Protein AF-A0A534PTT1-F1 (afdb_monomer)

Mean predicted aligned error: 16.81 Å

Structure (mmCIF, N/CA/C/O backbone):
data_AF-A0A534PTT1-F1
#
_entry.id   AF-A0A534PTT1-F1
#
loop_
_atom_site.group_PDB
_atom_site.id
_atom_site.type_symbol
_atom_site.label_atom_id
_atom_site.label_alt_id
_atom_site.label_comp_id
_atom_site.label_asym_id
_atom_site.label_entity_id
_atom_site.label_seq_id
_atom_site.pdbx_PDB_ins_code
_atom_site.Cartn_x
_atom_site.Cartn_y
_atom_site.Cartn_z
_atom_site.occupancy
_atom_site.B_iso_or_equiv
_atom_site.auth_seq_id
_atom_site.auth_comp_id
_atom_site.auth_asym_id
_atom_site.auth_atom_id
_atom_site.pdbx_PDB_model_num
ATOM 1 N N . MET A 1 1 ? -49.156 15.715 60.740 1.00 44.50 1 MET A N 1
ATOM 2 C CA . MET A 1 1 ? -47.950 14.890 60.506 1.00 44.50 1 MET A CA 1
ATOM 3 C C . MET A 1 1 ? -47.964 14.464 59.048 1.00 44.50 1 MET A C 1
ATOM 5 O O . MET A 1 1 ? -48.715 13.565 58.706 1.00 44.50 1 MET A O 1
ATOM 9 N N . GLY A 1 2 ? -47.262 15.195 58.179 1.0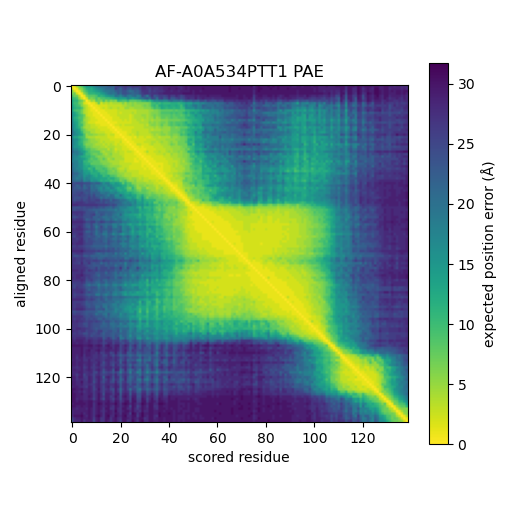0 50.00 2 GLY A N 1
ATOM 10 C CA . GLY A 1 2 ? -47.175 14.871 56.752 1.00 50.00 2 GLY A CA 1
ATOM 11 C C . GLY A 1 2 ? -46.019 13.906 56.520 1.00 50.00 2 GLY A C 1
ATOM 12 O O . GLY A 1 2 ? -44.884 14.229 56.857 1.00 50.00 2 GLY A O 1
ATOM 13 N N . THR A 1 3 ? -46.307 12.715 56.014 1.00 61.84 3 THR A N 1
ATOM 14 C CA . THR A 1 3 ? -45.302 11.731 55.605 1.00 61.84 3 THR A CA 1
ATOM 15 C C . THR A 1 3 ? -44.566 12.239 54.354 1.00 61.84 3 THR A C 1
ATOM 17 O O . THR A 1 3 ? -45.221 12.528 53.352 1.00 61.84 3 THR A O 1
ATOM 20 N N . PRO A 1 4 ? -43.229 12.395 54.377 1.00 58.19 4 PRO A N 1
ATOM 21 C CA . PRO A 1 4 ? -42.469 12.814 53.199 1.00 58.19 4 PRO A CA 1
ATOM 22 C C . PRO A 1 4 ? -42.423 11.685 52.158 1.00 58.19 4 PRO A C 1
ATOM 24 O O . PRO A 1 4 ? -42.335 10.515 52.519 1.00 58.19 4 PRO A O 1
ATOM 27 N N . ALA A 1 5 ? -42.524 12.043 50.875 1.00 64.25 5 ALA A N 1
ATOM 28 C CA . ALA A 1 5 ? -42.702 11.143 49.734 1.00 64.25 5 ALA A CA 1
ATOM 29 C C . ALA A 1 5 ? -41.474 10.230 49.475 1.00 64.25 5 ALA A C 1
ATOM 31 O O . ALA A 1 5 ? -40.475 10.703 48.938 1.00 64.25 5 ALA A O 1
ATOM 32 N N . PRO A 1 6 ? -41.552 8.915 49.759 1.00 68.12 6 PRO A N 1
ATOM 33 C CA . PRO A 1 6 ? -40.420 7.985 49.645 1.00 68.12 6 PRO A CA 1
ATOM 34 C C . PRO A 1 6 ? -40.126 7.509 48.206 1.00 68.12 6 PRO A C 1
ATOM 36 O O . PRO A 1 6 ? -39.118 6.853 47.956 1.00 68.12 6 PRO A O 1
ATOM 39 N N . SER A 1 7 ? -40.988 7.822 47.237 1.00 77.75 7 SER A N 1
ATOM 40 C CA . SER A 1 7 ? -40.829 7.419 45.832 1.00 77.75 7 SER A CA 1
ATOM 41 C C . SER A 1 7 ? -39.870 8.312 45.039 1.00 77.75 7 SER A C 1
ATOM 43 O O . SER A 1 7 ? -39.250 7.842 44.085 1.00 77.75 7 SER A O 1
ATOM 45 N N . LEU A 1 8 ? -39.722 9.581 45.433 1.00 83.94 8 LEU A N 1
ATOM 46 C CA . LEU A 1 8 ? -38.853 10.543 44.753 1.00 83.94 8 LEU A CA 1
ATOM 47 C C . LEU A 1 8 ? -37.370 10.214 44.982 1.00 83.94 8 LEU A C 1
ATOM 49 O O . LEU A 1 8 ? -36.592 10.188 44.030 1.00 83.94 8 LEU A O 1
ATOM 53 N N . ASP A 1 9 ? -37.011 9.864 46.217 1.00 86.62 9 ASP A N 1
ATOM 54 C CA . ASP A 1 9 ? -35.641 9.502 46.600 1.00 86.62 9 ASP A CA 1
ATOM 55 C C . ASP A 1 9 ? -35.175 8.203 45.919 1.00 86.62 9 ASP A C 1
ATOM 57 O O . ASP A 1 9 ? -34.018 8.073 45.515 1.00 86.62 9 ASP A O 1
ATOM 61 N N . ALA A 1 10 ? -36.081 7.235 45.739 1.00 86.62 10 ALA A N 1
ATOM 62 C CA . ALA A 1 10 ? -35.786 5.985 45.036 1.00 86.62 10 ALA A CA 1
ATOM 63 C C . ALA A 1 10 ? -35.522 6.212 43.537 1.00 86.62 10 ALA A C 1
ATOM 65 O O . ALA A 1 10 ? -34.604 5.617 42.969 1.00 86.62 10 ALA A O 1
ATOM 66 N N . LEU A 1 11 ? -36.293 7.101 42.905 1.00 87.94 11 LEU A N 1
ATOM 67 C CA . LEU A 1 11 ? -36.112 7.487 41.505 1.00 87.94 11 LEU A CA 1
ATOM 68 C C . LEU A 1 11 ? -34.785 8.219 41.288 1.00 87.94 11 LEU A C 1
ATOM 70 O O . LEU A 1 11 ? -34.061 7.902 40.345 1.00 87.94 11 LEU A O 1
ATOM 74 N N . GLN A 1 12 ? -34.442 9.146 42.185 1.00 90.50 12 GLN A N 1
ATOM 75 C CA . GLN A 1 12 ? -33.162 9.858 42.149 1.00 90.50 12 GLN A CA 1
ATOM 76 C C . GLN A 1 12 ? -31.985 8.883 42.246 1.00 90.50 12 GLN A C 1
ATOM 78 O O . GLN A 1 12 ? -31.099 8.901 41.397 1.00 90.50 12 GLN A O 1
ATOM 83 N N . ARG A 1 13 ? -32.040 7.930 43.183 1.00 87.81 13 ARG A N 1
ATOM 84 C CA . ARG A 1 13 ? -31.006 6.893 43.339 1.00 87.81 13 ARG A CA 1
ATOM 85 C C . ARG A 1 13 ? -30.839 5.9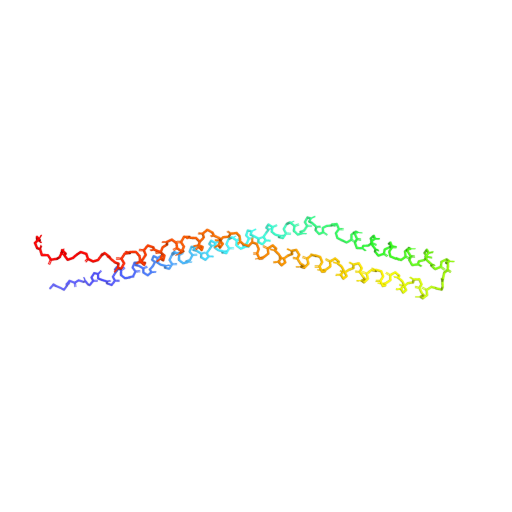96 42.109 1.00 87.81 13 ARG A C 1
ATOM 87 O O . ARG A 1 13 ? -29.717 5.612 41.786 1.00 87.81 13 ARG A O 1
ATOM 94 N N . LEU A 1 14 ? -31.930 5.651 41.422 1.00 90.12 14 LEU A N 1
ATOM 95 C CA . LEU A 1 14 ? -31.876 4.867 40.181 1.00 90.12 14 LEU A CA 1
ATOM 96 C C . LEU A 1 14 ? -31.260 5.666 39.029 1.00 90.12 14 LEU A C 1
ATOM 98 O O . LEU A 1 14 ? -30.431 5.131 38.293 1.00 90.12 14 LEU A O 1
ATOM 102 N N . ILE A 1 15 ? -31.634 6.940 38.888 1.00 90.88 15 ILE A N 1
ATOM 103 C CA . ILE A 1 15 ? -31.073 7.843 37.876 1.00 90.88 15 ILE A CA 1
ATOM 104 C C . ILE A 1 15 ? -29.568 8.032 38.108 1.00 90.88 15 ILE A C 1
ATOM 106 O O . ILE A 1 15 ? -28.789 7.901 37.161 1.00 90.88 15 ILE A O 1
ATOM 110 N N . ASP A 1 16 ? -29.151 8.240 39.356 1.00 90.62 16 ASP A N 1
ATOM 111 C CA . ASP A 1 16 ? -27.740 8.376 39.732 1.00 90.62 16 ASP A CA 1
ATOM 112 C C . ASP A 1 16 ? -26.948 7.083 39.466 1.00 90.62 16 ASP A C 1
ATOM 114 O O . ASP A 1 16 ? -25.826 7.118 38.947 1.00 90.62 16 ASP A O 1
ATOM 118 N N . GLY A 1 17 ? -27.547 5.921 39.750 1.00 88.88 17 GLY A N 1
ATOM 119 C CA . GLY A 1 17 ? -26.960 4.612 39.454 1.00 88.88 17 GLY A CA 1
ATOM 120 C C . GLY A 1 17 ? -26.772 4.371 37.953 1.00 88.88 17 GLY A C 1
ATOM 121 O O . GLY A 1 17 ? -25.690 3.977 37.518 1.00 88.88 17 GLY A O 1
ATOM 122 N N . LEU A 1 18 ? -27.786 4.677 37.138 1.00 87.19 18 LEU A N 1
ATOM 123 C CA . LEU A 1 18 ? -27.704 4.573 35.676 1.00 87.19 18 LEU A CA 1
ATOM 124 C C . LEU A 1 18 ? -26.678 5.548 35.091 1.00 87.19 18 LEU A C 1
ATOM 126 O O . LEU A 1 18 ? -25.916 5.179 34.197 1.00 87.19 18 LEU A O 1
ATOM 130 N N . GLN A 1 19 ? -26.614 6.777 35.610 1.00 91.56 19 GLN A N 1
ATOM 131 C CA . GLN A 1 19 ? -25.621 7.759 35.181 1.00 91.56 19 GLN A CA 1
ATOM 132 C C . GLN A 1 19 ? -24.196 7.289 35.502 1.00 91.56 19 GLN A C 1
ATOM 134 O O . GLN A 1 19 ? -23.286 7.489 34.693 1.00 91.56 19 GLN A O 1
ATOM 139 N N . THR A 1 20 ? -24.006 6.640 36.652 1.00 88.81 20 THR A N 1
ATOM 140 C CA . THR A 1 20 ? -22.721 6.059 37.059 1.00 88.81 20 THR A CA 1
ATOM 141 C C . THR A 1 20 ? -22.314 4.918 36.126 1.00 88.81 20 THR A C 1
ATOM 143 O O . THR A 1 20 ? -21.224 4.964 35.557 1.00 88.81 20 THR A O 1
ATOM 146 N N . LEU A 1 21 ? -23.217 3.970 35.857 1.00 90.19 21 LEU A N 1
ATOM 147 C CA . LEU A 1 21 ? -22.961 2.842 34.950 1.00 90.19 21 LEU A CA 1
ATOM 148 C C . LEU A 1 21 ? -22.660 3.288 33.512 1.00 90.19 21 LEU A C 1
ATOM 150 O O . LEU A 1 21 ? -21.762 2.741 32.868 1.00 90.19 21 LEU A O 1
ATOM 154 N N . LEU A 1 22 ? -23.384 4.290 33.003 1.00 90.69 22 LEU A N 1
ATOM 155 C CA . LEU A 1 22 ? -23.144 4.847 31.668 1.00 90.69 22 LEU A CA 1
ATOM 156 C C . LEU A 1 22 ? -21.783 5.537 31.581 1.00 90.69 22 LEU A C 1
ATOM 158 O O . LEU A 1 22 ? -21.055 5.342 30.606 1.00 90.69 22 LEU A O 1
ATOM 162 N N . ARG A 1 23 ? -21.411 6.326 32.597 1.00 92.56 23 ARG A N 1
ATOM 163 C CA . ARG A 1 23 ? -20.078 6.945 32.666 1.00 92.56 23 ARG A CA 1
ATOM 164 C C . ARG A 1 23 ? -18.982 5.887 32.688 1.00 92.56 23 ARG A C 1
ATOM 166 O O . ARG A 1 23 ? -17.968 6.072 32.022 1.00 92.56 23 ARG A O 1
ATOM 173 N N . GLU A 1 24 ? -19.204 4.788 33.397 1.00 88.62 24 GLU A N 1
ATOM 174 C CA . GLU A 1 24 ? -18.258 3.681 33.504 1.00 88.62 24 GLU A CA 1
ATOM 175 C C . GLU A 1 24 ? -18.096 2.929 32.175 1.00 88.62 24 GLU A C 1
ATOM 177 O O . GLU A 1 24 ? -16.971 2.746 31.722 1.00 88.62 24 GLU A O 1
ATOM 182 N N . HIS A 1 25 ? -19.187 2.615 31.466 1.00 86.25 25 HIS A N 1
ATOM 183 C CA . HIS A 1 25 ? -19.120 1.996 30.133 1.00 86.25 25 HIS A CA 1
ATOM 184 C C . HIS A 1 25 ? -18.477 2.915 29.092 1.00 86.25 25 HIS A C 1
ATOM 186 O O . HIS A 1 25 ? -17.719 2.449 28.246 1.00 86.25 25 HIS A O 1
ATOM 192 N N . ILE A 1 26 ? -18.734 4.227 29.153 1.00 91.62 26 ILE A N 1
ATOM 193 C CA . ILE A 1 26 ? -18.075 5.199 28.268 1.00 91.62 26 ILE A CA 1
ATOM 194 C C . ILE A 1 26 ? -16.584 5.301 28.600 1.00 91.62 26 ILE A C 1
ATOM 196 O O . ILE A 1 26 ? -15.761 5.383 27.688 1.00 91.62 26 ILE A O 1
ATOM 200 N N . ALA A 1 27 ? -16.221 5.309 29.884 1.00 91.81 27 ALA A N 1
ATOM 201 C CA . ALA A 1 27 ? -14.826 5.326 30.312 1.00 91.81 27 ALA A CA 1
ATOM 202 C C . ALA A 1 27 ? -14.096 4.050 29.870 1.00 91.81 27 ALA A C 1
ATOM 204 O O . ALA A 1 27 ? -12.992 4.146 29.333 1.00 91.81 27 ALA A O 1
ATOM 205 N N . LEU A 1 28 ? -14.739 2.889 30.014 1.00 91.56 28 LEU A N 1
ATOM 206 C CA . LEU A 1 28 ? -14.225 1.595 29.578 1.00 91.56 28 LEU A CA 1
ATOM 207 C C . LEU A 1 28 ? -14.075 1.536 28.052 1.00 91.56 28 LEU A C 1
ATOM 209 O O . LEU A 1 28 ? -12.989 1.251 27.565 1.00 91.56 28 LEU A O 1
ATOM 213 N N . ALA A 1 29 ? -15.110 1.905 27.292 1.00 89.81 29 ALA A N 1
ATOM 214 C CA . ALA A 1 29 ? -15.062 1.930 25.830 1.00 89.81 29 ALA A CA 1
ATOM 215 C C . ALA A 1 29 ? -13.987 2.896 25.311 1.00 89.81 29 ALA A C 1
ATOM 217 O O . ALA A 1 29 ? -13.263 2.585 24.369 1.00 89.81 29 ALA A O 1
ATOM 218 N N . ARG A 1 30 ? -13.826 4.066 25.946 1.00 90.69 30 ARG A N 1
ATOM 219 C CA . ARG A 1 30 ? -12.725 4.988 25.623 1.00 90.69 30 ARG A CA 1
ATOM 220 C C . ARG A 1 30 ? -11.360 4.384 25.940 1.00 90.69 30 ARG A C 1
ATOM 222 O O . ARG A 1 30 ? -10.420 4.625 25.184 1.00 90.69 30 ARG A O 1
ATOM 229 N N . ALA A 1 31 ? -11.234 3.649 27.043 1.00 91.69 31 ALA A N 1
ATOM 230 C CA . ALA A 1 31 ? -9.996 2.970 27.402 1.00 91.69 31 ALA A CA 1
ATOM 231 C C . ALA A 1 31 ? -9.659 1.864 26.393 1.00 91.69 31 ALA A C 1
ATOM 233 O O . ALA A 1 31 ? -8.531 1.829 25.913 1.00 91.69 31 ALA A O 1
ATOM 234 N N . GLU A 1 32 ? -10.635 1.047 26.002 1.00 88.06 32 GLU A N 1
ATOM 235 C CA . GLU A 1 32 ? -10.471 -0.036 25.029 1.00 88.06 32 GLU A CA 1
ATOM 236 C C . GLU A 1 32 ? -10.129 0.496 23.634 1.00 88.06 32 GLU A C 1
ATOM 238 O O . GLU A 1 32 ? -9.143 0.067 23.043 1.00 88.06 32 GLU A O 1
ATOM 243 N N . VAL A 1 33 ? -10.828 1.531 23.156 1.00 88.81 33 VAL A N 1
ATOM 244 C CA . VAL A 1 33 ? -10.484 2.209 21.894 1.00 88.81 33 VAL A CA 1
ATOM 245 C C . VAL A 1 33 ? -9.061 2.772 21.941 1.00 88.81 33 VAL A C 1
ATOM 247 O O . VAL A 1 33 ? -8.316 2.662 20.969 1.00 88.81 33 VAL A O 1
ATOM 250 N N . LYS A 1 34 ? -8.644 3.365 23.068 1.00 88.38 34 LYS A N 1
ATOM 251 C CA . LYS A 1 34 ? -7.279 3.888 23.239 1.00 88.38 34 LYS A CA 1
ATOM 252 C C . LYS A 1 34 ? -6.231 2.770 23.265 1.00 88.38 34 LYS A C 1
ATOM 254 O O . LYS A 1 34 ? -5.150 2.951 22.705 1.00 88.38 34 LYS A O 1
ATOM 259 N N . GLU A 1 35 ? -6.531 1.652 23.916 1.00 84.81 35 GLU A N 1
ATOM 260 C CA . GLU A 1 35 ? -5.699 0.445 23.961 1.00 84.81 35 GLU A CA 1
ATOM 261 C C . GLU A 1 35 ? -5.531 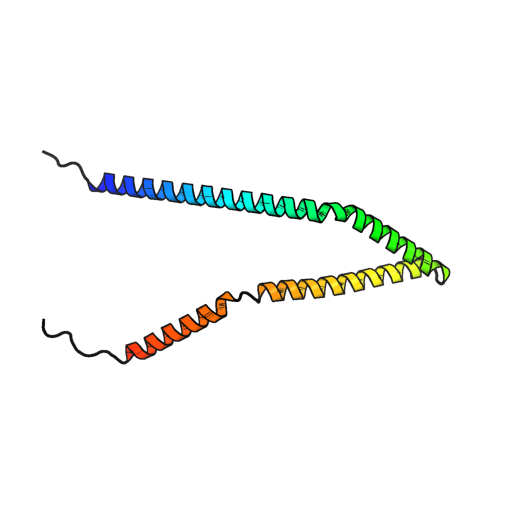-0.140 22.548 1.00 84.81 35 GLU A C 1
ATOM 263 O O . GLU A 1 35 ? -4.405 -0.369 22.105 1.00 84.81 35 GLU A O 1
ATOM 268 N N . GLU A 1 36 ? -6.632 -0.274 21.804 1.00 83.25 36 GLU A N 1
ATOM 269 C CA . GLU A 1 36 ? -6.665 -0.776 20.429 1.00 83.25 36 GLU A CA 1
ATOM 270 C C . GLU A 1 36 ? -5.919 0.158 19.467 1.00 83.25 36 GLU A C 1
ATOM 272 O O . GLU A 1 36 ? -5.092 -0.304 18.680 1.00 83.25 36 GLU A O 1
ATOM 277 N N . LEU A 1 37 ? -6.111 1.477 19.578 1.00 84.50 37 LEU A N 1
ATOM 278 C CA . LEU A 1 37 ? -5.347 2.486 18.831 1.00 84.50 37 LEU A CA 1
ATOM 279 C C . LEU A 1 37 ? -3.846 2.395 19.120 1.00 84.50 37 LEU A C 1
ATOM 281 O O . LEU A 1 37 ? -3.032 2.496 18.202 1.00 84.50 37 LEU A O 1
ATOM 285 N N . ARG A 1 38 ? -3.462 2.212 20.387 1.00 82.00 38 ARG A N 1
ATOM 286 C CA . ARG A 1 38 ? -2.056 2.110 20.795 1.00 82.00 38 ARG A CA 1
ATOM 287 C C . ARG A 1 38 ? -1.414 0.824 20.282 1.00 82.00 38 ARG A C 1
ATOM 289 O O . ARG A 1 38 ? -0.292 0.879 19.779 1.00 82.00 38 ARG A O 1
ATOM 296 N N . ASN A 1 39 ? -2.110 -0.306 20.387 1.00 77.62 39 ASN A N 1
ATOM 297 C CA . ASN A 1 39 ? -1.615 -1.593 19.902 1.00 77.62 39 ASN A CA 1
ATOM 298 C C . ASN A 1 39 ? -1.533 -1.605 18.374 1.00 77.62 39 ASN A C 1
ATOM 300 O O . ASN A 1 39 ? -0.457 -1.856 17.836 1.00 77.62 39 ASN A O 1
ATOM 304 N N . THR A 1 40 ? -2.601 -1.195 17.685 1.00 72.25 40 THR A N 1
ATOM 305 C CA . THR A 1 40 ? -2.623 -1.075 16.219 1.00 72.25 40 THR A CA 1
ATOM 306 C C . THR A 1 40 ? -1.555 -0.100 15.732 1.00 72.25 40 THR A C 1
ATOM 308 O O . THR A 1 40 ? -0.815 -0.402 14.802 1.00 72.25 40 THR A O 1
ATOM 311 N N . GLY A 1 41 ? -1.408 1.060 16.379 1.00 71.69 41 GLY A N 1
ATOM 312 C CA . GLY A 1 41 ? -0.383 2.043 16.030 1.00 71.69 41 GLY A CA 1
ATOM 313 C C . GLY A 1 41 ? 1.036 1.499 16.197 1.00 71.69 41 GLY A C 1
ATOM 314 O O . GLY A 1 41 ? 1.882 1.709 15.332 1.00 71.69 41 GLY A O 1
ATOM 315 N N . ARG A 1 42 ? 1.306 0.750 17.271 1.00 70.50 42 ARG A N 1
ATOM 316 C CA . ARG A 1 42 ? 2.617 0.134 17.512 1.00 70.50 42 ARG A CA 1
ATOM 317 C C . ARG A 1 42 ? 2.916 -0.986 16.514 1.00 70.50 42 ARG A C 1
ATOM 319 O O . ARG A 1 42 ? 4.031 -1.048 16.003 1.00 70.50 42 ARG A O 1
ATOM 326 N N . GLU A 1 43 ? 1.937 -1.829 16.205 1.00 67.19 43 GLU A N 1
ATOM 327 C CA . GLU A 1 43 ? 2.056 -2.879 15.186 1.00 67.19 43 GLU A CA 1
ATOM 328 C C . GLU A 1 43 ? 2.265 -2.291 13.784 1.00 67.19 43 GLU A C 1
ATOM 330 O O . GLU A 1 43 ? 3.129 -2.755 13.035 1.00 67.19 43 GLU A O 1
ATOM 335 N N . LEU A 1 44 ? 1.552 -1.213 13.445 1.00 66.44 44 LEU A N 1
ATOM 336 C CA . LEU A 1 44 ? 1.748 -0.475 12.198 1.00 66.44 44 LEU A CA 1
ATOM 337 C C . LEU A 1 44 ? 3.133 0.168 12.132 1.00 66.44 44 LEU A C 1
ATOM 339 O O . LEU A 1 44 ? 3.781 0.081 11.101 1.00 66.44 44 LEU A O 1
ATOM 343 N N . LEU A 1 45 ? 3.632 0.768 13.213 1.00 66.38 45 LEU A N 1
ATOM 344 C CA . LEU A 1 45 ? 4.961 1.392 13.221 1.00 66.38 45 LEU A CA 1
ATOM 345 C C . LEU A 1 45 ? 6.091 0.362 13.075 1.00 66.38 45 LEU A C 1
ATOM 347 O O . LEU A 1 45 ? 7.039 0.595 12.325 1.00 66.38 45 LEU A O 1
ATOM 351 N N . VAL A 1 46 ? 5.982 -0.786 13.750 1.00 65.31 46 VAL A N 1
ATOM 352 C CA . VAL A 1 46 ? 6.975 -1.871 13.654 1.00 65.31 46 VAL A CA 1
ATOM 353 C C . VAL A 1 46 ? 6.927 -2.539 12.276 1.00 65.31 46 VAL A C 1
ATOM 355 O O . VAL A 1 46 ? 7.976 -2.847 11.716 1.00 65.31 46 VAL A O 1
ATOM 358 N N . SER A 1 47 ? 5.738 -2.715 11.691 1.00 63.22 47 SER A N 1
ATOM 359 C CA . SER A 1 47 ? 5.596 -3.274 10.338 1.00 63.22 47 SER A CA 1
ATOM 360 C C . SER A 1 47 ? 5.947 -2.272 9.226 1.00 63.22 47 SER A C 1
ATOM 362 O O . SER A 1 47 ? 6.466 -2.672 8.183 1.00 63.22 47 SER A O 1
ATOM 364 N N . ALA A 1 48 ? 5.742 -0.970 9.445 1.00 68.81 48 ALA A N 1
ATOM 365 C CA . ALA A 1 48 ? 5.994 0.075 8.454 1.00 68.81 48 ALA A CA 1
ATOM 366 C C . ALA A 1 48 ? 7.455 0.543 8.387 1.00 68.81 48 ALA A C 1
ATOM 368 O O . ALA A 1 48 ? 7.841 1.140 7.384 1.00 68.81 48 ALA A O 1
ATOM 369 N N . ALA A 1 49 ? 8.291 0.258 9.394 1.00 74.12 49 ALA A N 1
ATOM 370 C CA . ALA A 1 49 ? 9.697 0.683 9.407 1.00 74.12 49 ALA A CA 1
ATOM 371 C C . ALA A 1 49 ? 10.495 0.204 8.172 1.00 74.12 49 ALA A C 1
ATOM 373 O O . ALA A 1 49 ? 11.400 0.895 7.711 1.00 74.12 49 ALA A O 1
ATOM 374 N N . GLY A 1 50 ? 10.136 -0.950 7.597 1.00 77.81 50 GLY A N 1
ATOM 375 C CA . GLY A 1 50 ? 10.757 -1.482 6.377 1.00 77.81 50 GLY A CA 1
ATOM 376 C C . GLY A 1 50 ? 10.179 -0.936 5.067 1.00 77.81 50 GLY A C 1
ATOM 377 O O . GLY A 1 50 ? 10.790 -1.107 4.012 1.00 77.81 50 GLY A O 1
ATOM 378 N N . VAL A 1 51 ? 9.024 -0.267 5.103 1.00 85.94 51 VAL A N 1
ATOM 379 C CA . VAL A 1 51 ? 8.296 0.167 3.898 1.00 85.94 51 VAL A CA 1
ATOM 380 C C . VAL A 1 51 ? 9.092 1.175 3.061 1.00 85.94 51 VAL A C 1
ATOM 382 O O . VAL A 1 51 ? 9.160 0.972 1.849 1.00 85.94 51 VAL A O 1
ATOM 385 N N . PRO A 1 52 ? 9.758 2.201 3.634 1.00 87.44 52 PRO A N 1
ATOM 386 C CA . PRO A 1 52 ? 10.556 3.132 2.836 1.00 87.44 52 PRO A CA 1
ATOM 387 C C . PRO A 1 52 ? 11.719 2.449 2.106 1.00 87.44 52 PRO A C 1
ATOM 389 O O . PRO A 1 52 ? 11.946 2.713 0.928 1.00 87.44 52 PRO A O 1
ATOM 392 N N . ALA A 1 53 ? 12.425 1.532 2.777 1.00 87.38 53 ALA A N 1
ATOM 393 C CA . ALA A 1 53 ? 13.545 0.802 2.185 1.00 87.38 53 ALA A CA 1
ATOM 394 C C . ALA A 1 53 ? 13.079 -0.156 1.077 1.00 87.38 53 ALA A C 1
ATOM 396 O O . ALA A 1 53 ? 13.697 -0.217 0.014 1.00 87.38 53 ALA A O 1
ATOM 397 N N . LEU A 1 54 ? 11.958 -0.854 1.287 1.00 86.75 54 LEU A N 1
ATOM 398 C CA . LEU A 1 54 ? 11.346 -1.709 0.269 1.00 86.75 54 LEU A CA 1
ATOM 399 C C . LEU A 1 54 ? 10.863 -0.901 -0.940 1.00 86.75 54 LEU A C 1
ATOM 401 O O . LEU A 1 54 ? 11.108 -1.307 -2.074 1.00 86.75 54 LEU A O 1
ATOM 405 N N . ALA A 1 55 ? 10.230 0.253 -0.716 1.00 88.38 55 ALA A N 1
ATOM 406 C CA . ALA A 1 55 ? 9.783 1.137 -1.790 1.00 88.38 55 ALA A CA 1
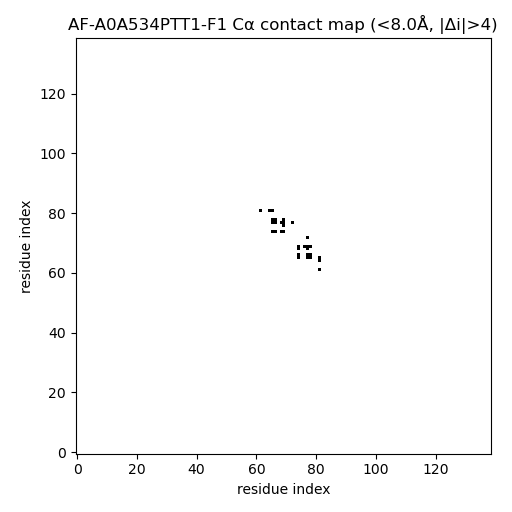ATOM 407 C C . ALA A 1 55 ? 10.967 1.663 -2.616 1.00 88.38 55 ALA A C 1
ATOM 409 O O . ALA A 1 55 ? 10.933 1.611 -3.846 1.00 88.38 55 ALA A O 1
ATOM 410 N N . ALA A 1 56 ? 12.038 2.105 -1.949 1.00 91.50 56 ALA A N 1
ATOM 411 C CA . ALA A 1 56 ? 13.261 2.548 -2.611 1.00 91.50 56 ALA A CA 1
ATOM 412 C C . ALA A 1 56 ? 13.920 1.412 -3.4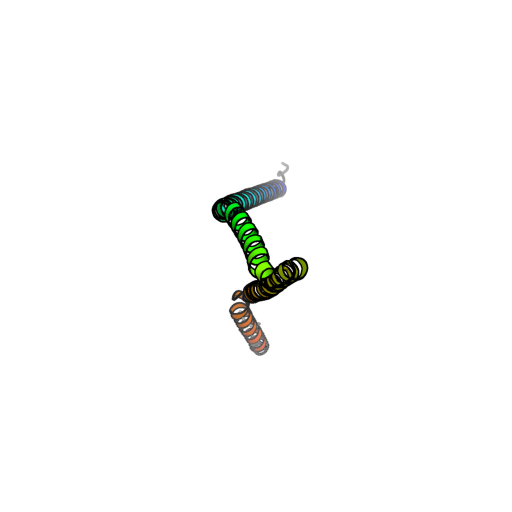12 1.00 91.50 56 ALA A C 1
ATOM 414 O O . ALA A 1 56 ? 14.250 1.595 -4.584 1.00 91.50 56 ALA A O 1
ATOM 415 N N . GLY A 1 57 ? 14.056 0.222 -2.818 1.00 93.50 57 GLY A N 1
ATOM 416 C CA . GLY A 1 57 ? 14.611 -0.952 -3.493 1.00 93.50 57 GLY A CA 1
ATOM 417 C C . GLY A 1 57 ? 13.792 -1.376 -4.715 1.00 93.50 57 GLY A C 1
ATOM 418 O O . GLY A 1 57 ? 14.355 -1.634 -5.776 1.00 93.50 57 GLY A O 1
ATOM 419 N N . TYR A 1 58 ? 12.463 -1.381 -4.604 1.00 93.88 58 TYR A N 1
ATOM 420 C CA . TYR A 1 58 ? 11.563 -1.694 -5.714 1.00 93.88 58 TYR A CA 1
ATOM 421 C C . TYR A 1 58 ? 11.650 -0.670 -6.858 1.00 93.88 58 TYR A C 1
ATOM 423 O O . TYR A 1 58 ? 11.654 -1.052 -8.033 1.00 93.88 58 TYR A O 1
ATOM 431 N N . LEU A 1 59 ? 11.766 0.624 -6.537 1.00 94.75 59 LEU A N 1
ATOM 432 C CA . LEU A 1 59 ? 11.954 1.670 -7.542 1.00 94.75 59 LEU A CA 1
ATOM 433 C C . LEU A 1 59 ? 13.278 1.482 -8.295 1.00 94.75 59 LEU A C 1
ATOM 435 O O . LEU A 1 59 ? 13.289 1.484 -9.526 1.00 94.75 59 LEU A O 1
ATOM 439 N N . LEU A 1 60 ? 14.375 1.258 -7.564 1.00 96.56 60 LEU A N 1
ATOM 440 C CA . LEU A 1 60 ? 15.686 0.982 -8.157 1.00 96.56 60 LEU A CA 1
ATOM 441 C C . LEU A 1 60 ? 15.652 -0.269 -9.042 1.00 96.56 60 LEU A C 1
ATOM 443 O O . LEU A 1 60 ? 16.189 -0.246 -10.147 1.00 96.56 60 LEU A O 1
ATOM 447 N N . LEU A 1 61 ? 14.970 -1.329 -8.600 1.00 96.06 61 LEU A N 1
ATOM 448 C CA . LEU A 1 61 ? 14.799 -2.556 -9.375 1.00 96.06 61 LEU A CA 1
ATOM 449 C C . LEU A 1 61 ? 14.032 -2.311 -10.680 1.00 96.06 61 LEU A C 1
ATOM 451 O O . LEU A 1 61 ? 14.452 -2.782 -11.732 1.00 96.06 61 LEU A O 1
ATOM 455 N N . THR A 1 62 ? 12.938 -1.549 -10.627 1.00 95.75 62 THR A N 1
ATOM 456 C CA . THR A 1 62 ? 12.129 -1.191 -11.805 1.00 95.75 62 THR A CA 1
ATOM 457 C C . THR A 1 62 ? 12.950 -0.404 -12.826 1.00 95.75 62 THR A C 1
ATOM 459 O O . THR A 1 62 ? 12.903 -0.697 -14.022 1.00 95.75 62 THR A O 1
ATOM 462 N N . ILE A 1 63 ? 13.742 0.562 -12.356 1.00 94.94 63 ILE A N 1
ATOM 463 C CA . ILE A 1 63 ? 14.641 1.352 -13.206 1.00 94.94 63 ILE A CA 1
ATOM 464 C C . ILE A 1 63 ? 15.720 0.455 -13.825 1.00 94.94 63 ILE A C 1
ATOM 466 O O . ILE A 1 63 ? 15.944 0.514 -15.035 1.00 94.94 63 ILE A O 1
ATOM 470 N N . ALA A 1 64 ? 16.349 -0.410 -13.025 1.00 96.31 64 ALA A N 1
ATOM 471 C CA . ALA A 1 64 ? 17.362 -1.350 -13.499 1.00 96.31 64 ALA A CA 1
ATOM 472 C C . ALA A 1 64 ? 16.806 -2.303 -14.569 1.00 96.31 64 ALA A C 1
ATOM 474 O O . ALA A 1 64 ? 17.458 -2.528 -15.587 1.00 96.31 64 ALA A O 1
ATOM 475 N N . LEU A 1 65 ? 15.581 -2.807 -14.385 1.00 95.81 65 LEU A N 1
ATOM 476 C CA . LEU A 1 65 ? 14.899 -3.640 -15.376 1.00 95.81 65 LEU A CA 1
ATOM 477 C C . LEU A 1 65 ? 14.642 -2.874 -16.679 1.00 95.81 65 LEU A C 1
ATOM 479 O O . LEU A 1 65 ? 14.889 -3.407 -17.758 1.00 95.81 65 LEU A O 1
ATOM 483 N N . GLY A 1 66 ? 14.192 -1.620 -16.584 1.00 95.50 66 GLY A N 1
ATOM 484 C CA . GLY A 1 66 ? 13.988 -0.755 -17.747 1.00 95.50 66 GLY A CA 1
ATOM 485 C C . GLY A 1 66 ? 15.269 -0.577 -18.563 1.00 95.50 66 GLY A C 1
ATOM 486 O O . GLY A 1 66 ? 15.258 -0.783 -19.776 1.00 95.50 66 GLY A O 1
ATOM 487 N N . PHE A 1 67 ? 16.391 -0.288 -17.899 1.00 95.94 67 PHE A N 1
ATOM 488 C CA . PHE A 1 67 ? 17.691 -0.184 -18.568 1.00 95.94 67 PHE A CA 1
ATOM 489 C C . PHE A 1 67 ? 18.187 -1.517 -19.134 1.00 95.94 67 PHE A C 1
ATOM 491 O O . PHE A 1 67 ? 18.728 -1.537 -20.237 1.00 95.94 67 PHE A O 1
ATOM 498 N N . LEU A 1 68 ? 17.977 -2.629 -18.426 1.00 95.88 68 LEU A N 1
ATOM 499 C CA . LEU A 1 68 ? 18.365 -3.957 -18.901 1.00 95.88 68 LEU A CA 1
ATOM 500 C C . LEU A 1 68 ? 17.619 -4.339 -20.188 1.00 95.88 68 LEU A C 1
ATOM 502 O O . LEU A 1 68 ? 18.225 -4.855 -21.126 1.00 95.88 68 LEU A O 1
ATOM 506 N N . LEU A 1 69 ? 16.315 -4.054 -20.259 1.00 94.50 69 LEU A N 1
ATOM 507 C CA . LEU A 1 69 ? 15.525 -4.277 -21.471 1.00 94.50 69 LEU A CA 1
ATOM 508 C C . LEU A 1 69 ? 15.936 -3.320 -22.597 1.00 94.50 69 LEU A C 1
ATOM 510 O O . LEU A 1 69 ? 15.959 -3.725 -23.758 1.00 94.50 69 LEU A O 1
ATOM 514 N N . ALA A 1 70 ? 16.310 -2.081 -22.270 1.00 94.75 70 ALA A N 1
ATOM 515 C CA . ALA A 1 70 ? 16.734 -1.085 -23.254 1.00 94.75 70 ALA A CA 1
ATOM 516 C C . ALA A 1 70 ? 18.021 -1.465 -24.021 1.00 94.75 70 ALA A C 1
ATOM 518 O O . ALA A 1 70 ? 18.325 -0.844 -25.036 1.00 94.75 70 ALA A O 1
ATOM 519 N N . VAL A 1 71 ? 18.757 -2.497 -23.583 1.00 96.50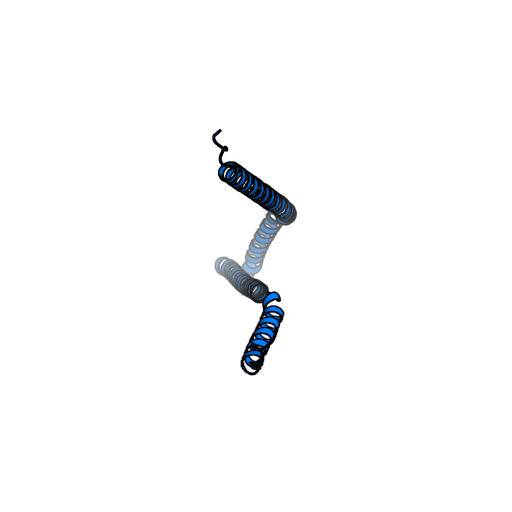 71 VAL A N 1
ATOM 520 C CA . VAL A 1 71 ? 19.882 -3.080 -24.342 1.00 96.50 71 VAL A CA 1
ATOM 521 C C . VAL A 1 71 ? 19.406 -3.748 -25.639 1.00 96.50 71 VAL A C 1
ATOM 523 O O . VAL A 1 71 ? 20.135 -3.767 -26.626 1.00 96.50 71 VAL A O 1
ATOM 526 N N . TRP A 1 72 ? 18.183 -4.283 -25.650 1.00 96.38 72 TRP A N 1
ATOM 527 C CA . TRP A 1 72 ? 17.644 -5.072 -26.762 1.00 96.38 72 TRP A CA 1
ATOM 528 C C . TRP A 1 72 ? 16.614 -4.310 -27.600 1.00 96.38 72 TRP A C 1
ATOM 530 O O . TRP A 1 72 ? 16.419 -4.626 -28.772 1.00 96.38 72 TRP A O 1
ATOM 540 N N . ILE A 1 73 ? 15.931 -3.326 -27.008 1.00 95.38 73 ILE A N 1
ATOM 541 C CA . ILE A 1 73 ? 14.815 -2.596 -27.625 1.00 95.38 73 ILE A CA 1
ATOM 542 C C . ILE A 1 73 ? 14.890 -1.093 -27.318 1.00 95.38 73 ILE A C 1
ATOM 544 O O . ILE A 1 73 ? 15.551 -0.696 -26.359 1.00 95.38 73 ILE A O 1
ATOM 548 N N . PRO A 1 74 ? 14.188 -0.227 -28.077 1.00 95.44 74 PRO A N 1
ATOM 549 C CA . PRO A 1 74 ? 14.143 1.200 -27.783 1.00 95.44 74 PRO A CA 1
ATOM 550 C C . PRO A 1 74 ? 13.695 1.488 -26.346 1.00 95.44 74 PRO A C 1
ATOM 552 O O . PRO A 1 74 ? 12.756 0.870 -25.841 1.00 95.44 74 PRO A O 1
ATOM 555 N N . GLN A 1 75 ? 14.317 2.489 -25.719 1.00 93.00 75 GLN A N 1
ATOM 556 C CA . GLN A 1 75 ? 14.070 2.866 -24.320 1.00 93.00 75 GLN A CA 1
ATOM 557 C C . GLN A 1 75 ? 12.579 3.034 -23.983 1.00 93.00 75 GLN A C 1
ATOM 559 O O . GLN A 1 75 ? 12.111 2.533 -22.965 1.00 93.00 75 GLN A O 1
ATOM 564 N N . TRP A 1 76 ? 11.807 3.673 -24.867 1.00 93.75 76 TRP A N 1
ATOM 565 C CA . TRP A 1 76 ? 10.381 3.917 -24.648 1.00 93.75 76 TRP A CA 1
ATOM 566 C C . TRP A 1 76 ? 9.584 2.607 -24.566 1.00 93.75 76 TRP A C 1
ATOM 568 O O . TRP A 1 76 ? 8.680 2.485 -23.741 1.00 93.75 76 TRP A O 1
ATOM 578 N N . ALA A 1 77 ? 9.954 1.605 -25.368 1.00 94.88 77 ALA A N 1
ATOM 579 C CA . ALA A 1 77 ? 9.320 0.294 -25.366 1.00 94.88 77 ALA A CA 1
ATOM 580 C C . ALA A 1 77 ? 9.728 -0.514 -24.125 1.00 94.88 77 ALA A C 1
ATOM 582 O O . ALA A 1 77 ? 8.877 -1.145 -23.505 1.00 94.88 77 ALA A O 1
ATOM 583 N N . ALA A 1 78 ? 10.998 -0.441 -23.712 1.00 95.19 78 ALA A N 1
ATOM 584 C CA . ALA A 1 78 ? 11.490 -1.098 -22.500 1.00 95.19 78 ALA A CA 1
ATOM 585 C C . ALA A 1 78 ? 10.748 -0.627 -21.242 1.00 95.19 78 ALA A C 1
ATOM 587 O O . ALA A 1 78 ? 10.171 -1.442 -20.518 1.00 95.19 78 ALA A O 1
ATOM 588 N N . PHE A 1 79 ? 10.691 0.688 -21.015 1.00 93.75 79 PHE A N 1
ATOM 589 C CA . PHE A 1 79 ? 9.945 1.246 -19.886 1.00 93.75 79 PHE A CA 1
ATOM 590 C C . PHE A 1 79 ? 8.439 0.983 -20.005 1.00 93.75 79 PHE A C 1
ATOM 592 O O . PHE A 1 79 ? 7.798 0.697 -18.994 1.00 93.75 79 PHE A O 1
ATOM 599 N N . GLY A 1 80 ? 7.881 0.997 -21.222 1.00 95.50 80 GLY A N 1
ATOM 600 C CA . GLY A 1 80 ? 6.485 0.631 -21.468 1.00 95.50 80 GLY A CA 1
ATOM 601 C C . GLY A 1 80 ? 6.155 -0.803 -21.037 1.00 95.50 80 GLY A C 1
ATOM 602 O O . GLY A 1 80 ? 5.163 -1.025 -20.344 1.00 95.50 80 GLY A O 1
ATOM 603 N N . ILE A 1 81 ? 7.011 -1.773 -21.372 1.00 95.25 81 ILE A N 1
ATOM 604 C CA . ILE A 1 81 ? 6.836 -3.179 -20.975 1.00 95.25 81 ILE A CA 1
ATOM 605 C C . ILE A 1 81 ? 6.924 -3.331 -19.456 1.00 95.25 81 ILE A C 1
ATOM 607 O O . ILE A 1 81 ? 6.062 -3.971 -18.854 1.00 95.25 81 ILE A O 1
ATOM 611 N N . VAL A 1 82 ? 7.926 -2.720 -18.820 1.00 95.88 82 VAL A N 1
ATOM 612 C CA . VAL A 1 82 ? 8.087 -2.785 -17.359 1.00 95.88 82 VAL A CA 1
ATOM 613 C C . VAL A 1 82 ? 6.894 -2.138 -16.644 1.00 95.88 82 VAL A C 1
ATOM 615 O O . VAL A 1 82 ? 6.414 -2.673 -15.642 1.00 95.88 82 VAL A O 1
ATOM 618 N N . ALA A 1 83 ? 6.366 -1.028 -17.165 1.00 94.44 83 ALA A N 1
ATOM 619 C CA . ALA A 1 83 ? 5.173 -0.383 -16.621 1.00 94.44 83 ALA A CA 1
ATOM 620 C C . ALA A 1 83 ? 3.935 -1.286 -16.730 1.00 94.44 83 ALA A C 1
ATOM 622 O O . ALA A 1 83 ? 3.228 -1.480 -15.740 1.00 94.44 83 ALA A O 1
ATOM 623 N N . LEU A 1 84 ? 3.698 -1.891 -17.898 1.00 96.38 84 LEU A N 1
ATOM 624 C CA . LEU A 1 84 ? 2.584 -2.822 -18.101 1.00 96.38 84 LEU A CA 1
ATOM 625 C C . LEU A 1 84 ? 2.706 -4.070 -17.223 1.00 96.38 84 LEU A C 1
ATOM 627 O O . LEU A 1 84 ? 1.710 -4.509 -16.650 1.00 96.38 84 LEU A O 1
ATOM 631 N N . ALA A 1 85 ? 3.914 -4.614 -17.069 1.00 95.00 85 ALA A N 1
ATOM 632 C CA . ALA A 1 85 ? 4.168 -5.753 -16.194 1.00 95.00 85 ALA A CA 1
ATOM 633 C C . ALA A 1 85 ? 3.828 -5.425 -14.732 1.00 95.00 85 ALA A C 1
ATOM 635 O O . ALA A 1 85 ? 3.139 -6.203 -14.071 1.00 95.00 85 ALA A O 1
ATOM 636 N N . ASN A 1 86 ? 4.234 -4.249 -14.243 1.00 93.81 86 ASN A N 1
ATOM 637 C CA . ASN A 1 86 ? 3.914 -3.810 -12.885 1.00 93.81 86 ASN A CA 1
ATOM 638 C C . ASN A 1 86 ? 2.422 -3.513 -12.694 1.00 93.81 86 ASN A C 1
ATOM 640 O O . ASN A 1 86 ? 1.856 -3.891 -11.669 1.00 93.81 86 ASN A O 1
ATOM 644 N N . LEU A 1 87 ? 1.755 -2.910 -13.683 1.00 94.38 87 LEU A N 1
ATOM 645 C CA . LEU A 1 87 ? 0.301 -2.718 -13.651 1.00 94.38 87 LEU A CA 1
ATOM 646 C C . LEU A 1 87 ? -0.446 -4.055 -13.623 1.00 94.38 87 LEU A C 1
ATOM 648 O O . LEU A 1 87 ? -1.378 -4.220 -12.837 1.00 94.38 87 LEU A O 1
ATOM 652 N N . GLY A 1 88 ? -0.018 -5.024 -14.434 1.00 95.94 88 GLY A N 1
ATOM 653 C CA . GLY A 1 88 ? -0.589 -6.369 -14.453 1.00 95.94 88 GLY A CA 1
ATOM 654 C C . GLY A 1 88 ? -0.392 -7.098 -13.124 1.00 95.94 88 GLY A C 1
ATOM 655 O O . GLY A 1 88 ? -1.355 -7.610 -12.550 1.00 95.94 88 GLY A O 1
ATOM 656 N N . ALA A 1 89 ? 0.833 -7.092 -12.593 1.00 93.19 89 ALA A N 1
ATOM 657 C CA . ALA A 1 89 ? 1.143 -7.681 -11.292 1.00 93.19 89 ALA A CA 1
ATOM 658 C C . ALA A 1 89 ? 0.329 -7.025 -10.164 1.00 93.19 89 ALA A C 1
ATOM 660 O O . ALA A 1 89 ? -0.271 -7.729 -9.349 1.00 93.19 89 ALA A O 1
ATOM 661 N N . GLY A 1 90 ? 0.242 -5.691 -10.160 1.00 91.62 90 GLY A N 1
ATOM 662 C CA . GLY A 1 90 ? -0.566 -4.927 -9.213 1.00 91.62 90 GLY A CA 1
ATOM 663 C C . GLY A 1 90 ? -2.048 -5.288 -9.294 1.00 91.62 90 GLY A C 1
ATOM 664 O O . GLY A 1 90 ? -2.651 -5.613 -8.274 1.00 91.62 90 GLY A O 1
ATOM 665 N N . ALA A 1 91 ? -2.622 -5.331 -10.498 1.00 92.31 91 ALA A N 1
ATOM 666 C CA . ALA A 1 91 ? -4.018 -5.712 -10.701 1.00 92.31 91 ALA A CA 1
ATOM 667 C C . ALA A 1 91 ? -4.307 -7.133 -10.189 1.00 92.31 91 ALA A C 1
ATOM 669 O O . ALA A 1 91 ? -5.293 -7.347 -9.480 1.00 92.31 91 ALA A O 1
ATOM 670 N N . ILE A 1 92 ? -3.434 -8.103 -10.485 1.00 93.31 92 ILE A N 1
ATOM 671 C CA . ILE A 1 92 ? -3.573 -9.482 -9.995 1.00 93.31 92 ILE A CA 1
ATOM 672 C C . ILE A 1 92 ? -3.503 -9.518 -8.466 1.00 93.31 92 ILE A C 1
ATOM 674 O O . ILE A 1 92 ? -4.347 -10.158 -7.831 1.00 93.31 92 ILE A O 1
ATOM 678 N N . LEU A 1 93 ? -2.538 -8.818 -7.865 1.00 90.62 93 LEU A N 1
ATOM 679 C CA . LEU A 1 93 ? -2.359 -8.793 -6.416 1.00 90.62 93 LEU A CA 1
ATOM 680 C C . LEU A 1 93 ? -3.571 -8.161 -5.720 1.00 90.62 93 LEU A C 1
ATOM 682 O O . LEU A 1 93 ? -4.115 -8.753 -4.786 1.00 90.62 93 LEU A O 1
ATOM 686 N N . THR A 1 94 ? -4.058 -7.023 -6.218 1.00 89.62 94 THR A N 1
ATOM 687 C CA . THR A 1 94 ? -5.265 -6.358 -5.710 1.00 89.62 94 THR A CA 1
ATOM 688 C C . THR A 1 94 ? -6.487 -7.266 -5.811 1.00 89.62 94 THR A C 1
ATOM 690 O O . THR A 1 94 ? -7.240 -7.391 -4.844 1.00 89.62 94 THR A O 1
ATOM 693 N N . LEU A 1 95 ? -6.678 -7.958 -6.937 1.00 90.75 95 LEU A N 1
ATOM 694 C CA . LEU A 1 95 ? -7.794 -8.891 -7.104 1.00 90.75 95 LEU A CA 1
ATOM 695 C C . LEU A 1 95 ? -7.676 -10.099 -6.167 1.00 90.75 95 LEU A C 1
ATOM 697 O O . LEU A 1 95 ? -8.678 -10.533 -5.593 1.00 90.75 95 LEU A O 1
ATOM 701 N N . PHE A 1 96 ? -6.474 -10.645 -5.984 1.00 90.06 96 PHE A N 1
ATOM 702 C CA . PHE A 1 96 ? -6.245 -11.796 -5.114 1.00 90.06 96 PHE A CA 1
ATOM 703 C C . PHE A 1 96 ? -6.496 -11.454 -3.640 1.00 90.06 96 PHE A C 1
ATOM 705 O O . PHE A 1 96 ? -7.257 -12.150 -2.957 1.00 90.06 96 PHE A O 1
ATOM 712 N N . TRP A 1 97 ? -5.920 -10.349 -3.164 1.00 84.94 97 TRP A N 1
ATOM 713 C CA . TRP A 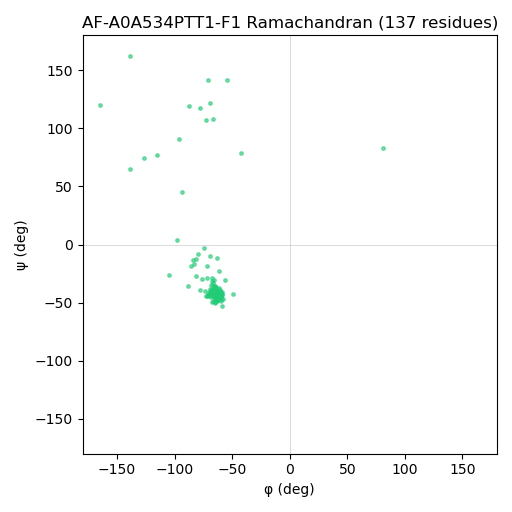1 97 ? -6.068 -9.886 -1.783 1.00 84.94 97 TRP A CA 1
ATOM 714 C C . TRP A 1 97 ? -7.476 -9.364 -1.504 1.00 84.94 97 TRP A C 1
ATOM 716 O O . TRP A 1 97 ? -8.058 -9.720 -0.480 1.00 84.94 97 TRP A O 1
ATOM 726 N N . GLY A 1 98 ? -8.079 -8.629 -2.442 1.00 78.56 98 GLY A N 1
ATOM 727 C CA . GLY A 1 98 ? -9.468 -8.178 -2.340 1.00 78.56 98 GLY A CA 1
ATOM 728 C C . GLY A 1 98 ? -10.442 -9.351 -2.217 1.00 78.56 98 GLY A C 1
ATOM 729 O O . GLY A 1 98 ? -11.302 -9.367 -1.336 1.00 78.56 98 GLY A O 1
ATOM 730 N N . ARG A 1 99 ? -10.252 -10.408 -3.019 1.00 80.38 99 ARG A N 1
ATOM 731 C CA . ARG A 1 99 ? -11.052 -11.641 -2.913 1.00 80.38 99 ARG A CA 1
ATOM 732 C C . ARG A 1 99 ? -10.813 -12.397 -1.607 1.00 80.38 99 ARG A C 1
ATOM 734 O O . ARG A 1 99 ? -11.735 -13.050 -1.117 1.00 80.38 99 ARG A O 1
ATOM 741 N N . ARG A 1 100 ? -9.599 -12.375 -1.049 1.00 74.88 100 ARG A N 1
ATOM 742 C CA . ARG A 1 100 ? -9.305 -13.027 0.239 1.00 74.88 100 ARG A CA 1
ATOM 743 C C . ARG A 1 100 ? -9.917 -12.263 1.411 1.00 74.88 100 ARG A C 1
ATOM 745 O O . ARG A 1 100 ? -10.557 -12.899 2.244 1.00 74.88 100 ARG A O 1
ATOM 752 N N . ALA A 1 101 ? -9.801 -10.939 1.426 1.00 73.31 101 ALA A N 1
ATOM 753 C CA . ALA A 1 101 ? -10.423 -10.085 2.433 1.00 73.31 101 ALA A CA 1
ATOM 754 C C . ALA A 1 101 ? -11.954 -10.223 2.417 1.00 73.31 101 ALA A C 1
ATOM 756 O O . ALA A 1 101 ? -12.571 -10.402 3.467 1.00 73.31 101 ALA A O 1
ATOM 757 N N . LEU A 1 102 ? -12.564 -10.245 1.226 1.00 70.31 102 LEU A N 1
ATOM 758 C CA . LEU A 1 102 ? -14.006 -10.447 1.085 1.00 70.31 102 LEU A CA 1
ATOM 759 C C . LEU A 1 102 ? -14.443 -11.836 1.576 1.00 70.31 102 LEU A C 1
ATOM 761 O O . LEU A 1 102 ? -15.436 -11.956 2.287 1.00 70.31 102 LEU A O 1
ATOM 765 N N . ARG A 1 103 ? -13.670 -12.887 1.272 1.00 66.50 103 ARG A N 1
ATOM 766 C CA . ARG A 1 103 ? -13.938 -14.238 1.790 1.00 66.50 103 ARG A CA 1
ATOM 767 C C . ARG A 1 103 ? -13.787 -14.333 3.304 1.00 66.50 103 ARG A C 1
ATOM 769 O O . ARG A 1 103 ? -14.620 -14.972 3.931 1.00 66.50 103 ARG A O 1
ATOM 776 N N . GLN A 1 104 ? -12.786 -13.692 3.902 1.00 61.31 104 GLN A N 1
ATOM 777 C CA . GLN A 1 104 ? -12.617 -13.677 5.360 1.00 61.31 104 GLN A CA 1
ATOM 778 C C . GLN A 1 104 ? -13.765 -12.939 6.062 1.00 61.31 104 GLN A C 1
ATOM 780 O O . GLN A 1 104 ? -14.250 -13.414 7.082 1.00 61.31 104 GLN A O 1
ATOM 785 N N . ARG A 1 105 ? -14.271 -11.842 5.481 1.00 57.34 105 ARG A N 1
ATOM 786 C CA . ARG A 1 105 ? -15.474 -11.139 5.966 1.00 57.34 105 ARG A CA 1
ATOM 787 C C . ARG A 1 105 ? -16.762 -11.955 5.795 1.00 57.34 105 ARG A C 1
ATOM 789 O O . ARG A 1 105 ? -17.662 -11.821 6.607 1.00 57.34 105 ARG A O 1
ATOM 796 N N . LEU A 1 106 ? -16.856 -12.802 4.770 1.00 54.69 106 LEU A N 1
ATOM 797 C CA . LEU A 1 106 ? -17.984 -13.731 4.584 1.00 54.69 106 LEU A CA 1
ATOM 798 C C . LEU A 1 106 ? -17.861 -15.009 5.429 1.00 54.69 106 LEU A C 1
ATOM 800 O O . LEU A 1 106 ? -18.830 -15.745 5.574 1.00 54.69 106 LEU A O 1
ATOM 804 N N . SER A 1 107 ? -16.692 -15.262 6.017 1.00 46.56 107 SER A N 1
ATOM 805 C CA . SER A 1 107 ? -16.441 -16.385 6.919 1.00 46.56 107 SER A CA 1
ATOM 806 C C . SER A 1 107 ? -16.642 -15.967 8.378 1.00 46.56 107 SER A C 1
ATOM 808 O O . SER A 1 107 ? -15.788 -16.277 9.202 1.00 46.56 107 SER A O 1
ATOM 810 N N . LEU A 1 108 ? -17.717 -15.239 8.721 1.00 47.81 108 LEU A N 1
ATOM 811 C CA . LEU A 1 108 ? -18.130 -15.134 10.126 1.00 47.81 108 LEU A CA 1
ATOM 812 C C . LEU A 1 108 ? -18.744 -16.485 10.533 1.00 47.81 108 LEU A C 1
ATOM 814 O O . LEU A 1 108 ? -19.867 -16.784 10.129 1.00 47.81 108 LEU A O 1
ATOM 818 N N . PRO A 1 109 ? -18.063 -17.317 11.343 1.00 52.09 109 PRO A N 1
ATOM 819 C CA . PRO A 1 109 ? -18.539 -18.655 11.694 1.00 52.09 109 PRO A CA 1
ATOM 820 C C . PRO A 1 109 ? -19.694 -18.625 12.706 1.00 52.09 109 PRO A C 1
ATOM 822 O O . PRO A 1 109 ? -20.238 -19.670 13.043 1.00 52.09 109 PRO A O 1
ATOM 825 N N . ARG A 1 110 ? -20.090 -17.442 13.201 1.00 51.69 110 ARG A N 1
ATOM 826 C CA . ARG A 1 110 ? -21.124 -17.313 14.238 1.00 51.69 110 ARG A CA 1
ATOM 827 C C . ARG A 1 110 ? -22.541 -17.605 13.763 1.00 51.69 110 ARG A C 1
ATOM 829 O O . ARG A 1 110 ? -23.397 -17.901 14.582 1.00 51.69 110 ARG A O 1
ATOM 836 N N . THR A 1 111 ? -22.804 -17.579 12.462 1.00 56.66 111 THR A N 1
ATOM 837 C CA . THR A 1 111 ? -24.183 -17.693 11.975 1.00 56.66 111 THR A CA 1
ATOM 838 C C . THR A 1 111 ? -24.638 -19.150 11.824 1.00 56.66 111 THR A C 1
ATOM 840 O O . THR A 1 111 ? -25.830 -19.410 11.800 1.00 56.66 111 THR A O 1
ATOM 843 N N . GLY A 1 112 ? -23.737 -20.138 11.765 1.00 60.81 112 GLY A N 1
ATOM 844 C CA . GLY A 1 112 ? -24.133 -21.543 11.568 1.00 60.81 112 GLY A CA 1
ATOM 845 C C . GLY A 1 112 ? -24.807 -22.180 12.789 1.00 60.81 112 GLY A C 1
ATOM 846 O O . GLY A 1 112 ? -25.822 -22.867 12.656 1.00 60.81 112 GLY A O 1
ATOM 847 N N . GLU A 1 113 ? -24.252 -21.940 13.977 1.00 63.12 113 GLU A N 1
ATOM 848 C CA . GLU A 1 113 ? -24.775 -22.477 15.240 1.00 63.12 113 GLU A CA 1
ATOM 849 C C . GLU A 1 113 ? -25.996 -21.695 15.724 1.00 63.12 113 GLU A C 1
ATOM 851 O O . GLU A 1 113 ? -26.979 -22.310 16.136 1.00 63.12 113 GLU A O 1
ATOM 856 N N . GLU A 1 114 ? -25.992 -20.366 15.579 1.00 59.91 114 GLU A N 1
ATOM 857 C CA . GLU A 1 114 ? -27.155 -19.535 15.912 1.00 59.91 114 GLU A CA 1
ATOM 858 C C . GLU A 1 114 ? -28.350 -19.858 15.003 1.00 59.91 114 GLU A C 1
ATOM 860 O O . GLU A 1 114 ? -29.446 -20.086 15.505 1.00 59.91 114 GLU A O 1
ATOM 865 N N . LEU A 1 115 ? -28.138 -20.056 13.693 1.00 64.88 115 LEU A N 1
ATOM 866 C CA . LEU A 1 115 ? -29.214 -20.483 12.786 1.00 64.88 115 LEU A CA 1
ATOM 867 C C . LEU A 1 115 ? -29.712 -21.913 13.055 1.00 64.88 115 LEU A C 1
ATOM 869 O O . LEU A 1 115 ? -30.870 -22.214 12.756 1.00 64.88 115 LEU A O 1
ATOM 873 N N . ARG A 1 116 ? -28.876 -22.823 13.579 1.00 69.62 116 ARG A N 1
ATOM 874 C CA . ARG A 1 116 ? -29.337 -24.157 14.020 1.00 69.62 116 ARG A CA 1
ATOM 875 C C . ARG A 1 116 ? -30.191 -24.045 15.274 1.00 69.62 116 ARG A C 1
ATOM 877 O O . ARG A 1 116 ? -31.268 -24.637 15.310 1.00 69.62 116 ARG A O 1
ATOM 884 N N . ARG A 1 117 ? -29.755 -23.241 16.243 1.00 69.50 117 ARG A N 1
ATOM 885 C CA . ARG A 1 117 ? -30.489 -23.003 17.487 1.00 69.50 117 ARG A CA 1
ATOM 886 C C . ARG A 1 117 ? -31.835 -22.324 17.229 1.00 69.50 117 ARG A C 1
ATOM 888 O O . ARG A 1 117 ? -32.836 -22.731 17.810 1.00 69.50 117 ARG A O 1
ATOM 895 N N . ASP A 1 118 ? -31.889 -21.379 16.293 1.00 74.81 118 ASP A N 1
ATOM 896 C CA . ASP A 1 118 ? -33.134 -20.717 15.889 1.00 74.81 118 ASP A CA 1
ATOM 897 C C . ASP A 1 118 ? -34.095 -21.686 15.185 1.00 74.81 118 ASP A C 1
ATOM 899 O O . ASP A 1 118 ? -35.297 -21.671 15.445 1.00 74.81 118 ASP A O 1
ATOM 903 N N . LYS A 1 119 ? -33.586 -22.599 14.346 1.00 77.75 119 LYS A N 1
ATOM 904 C CA . LYS A 1 119 ? -34.409 -23.661 13.738 1.00 77.75 119 LYS A CA 1
ATOM 905 C C . LYS A 1 119 ? -34.956 -24.637 14.776 1.00 77.75 119 LYS A C 1
ATOM 907 O O . LYS A 1 119 ? -36.110 -25.047 14.664 1.00 77.75 119 LYS A O 1
ATOM 912 N N . GLU A 1 120 ? -34.151 -25.008 15.766 1.00 79.00 120 GLU A N 1
ATOM 913 C CA . GLU A 1 120 ? -34.565 -25.884 16.867 1.00 79.00 120 GLU A CA 1
ATOM 914 C C . GLU A 1 120 ? -35.623 -25.208 17.749 1.00 79.00 120 GLU A C 1
ATOM 916 O O . GLU A 1 120 ? -36.634 -25.832 18.079 1.00 79.00 120 GLU A O 1
ATOM 921 N N . TRP A 1 121 ? -35.457 -23.916 18.046 1.00 75.94 121 TRP A N 1
ATOM 922 C CA . TRP A 1 121 ? -36.430 -23.127 18.803 1.00 75.94 121 TRP A CA 1
ATOM 923 C C . TRP A 1 121 ? -37.757 -22.969 18.044 1.00 75.94 121 TRP A C 1
ATOM 925 O O . TRP A 1 121 ? -38.826 -23.224 18.598 1.00 75.94 121 TRP A O 1
ATOM 935 N N . LEU A 1 122 ? -37.708 -22.672 16.741 1.00 79.88 122 LEU A N 1
ATOM 936 C CA . LEU A 1 122 ? -38.900 -22.602 15.885 1.00 79.88 122 LEU A CA 1
ATOM 937 C C . LEU A 1 122 ? -39.599 -23.964 15.730 1.00 79.88 122 LEU A C 1
ATOM 939 O O . LEU A 1 122 ? -40.830 -24.038 15.707 1.00 79.88 122 LEU A O 1
ATOM 943 N N . ALA A 1 123 ? -38.839 -25.060 15.653 1.00 81.56 123 ALA A N 1
ATOM 944 C CA . ALA A 1 123 ? -39.398 -26.409 15.629 1.00 81.56 123 ALA A CA 1
ATOM 945 C C . ALA A 1 123 ? -40.070 -26.776 16.964 1.00 81.56 123 ALA A C 1
ATOM 947 O O . ALA A 1 123 ? -41.111 -27.439 16.958 1.00 81.56 123 ALA A O 1
ATOM 948 N N . ALA A 1 124 ? -39.514 -26.319 18.090 1.00 77.94 124 ALA A N 1
ATOM 949 C CA . ALA A 1 124 ? -40.105 -26.488 19.413 1.00 77.94 124 ALA A CA 1
ATOM 950 C C . ALA A 1 124 ? -41.421 -25.708 19.557 1.00 77.94 124 ALA A C 1
ATOM 952 O O . ALA A 1 124 ? -42.391 -26.276 20.055 1.00 77.94 124 ALA A O 1
ATOM 953 N N . LEU A 1 125 ? -41.511 -24.477 19.038 1.00 78.94 125 LEU A N 1
ATOM 954 C CA . LEU A 1 125 ? -42.764 -23.705 19.013 1.00 78.94 125 LEU A CA 1
ATOM 955 C C . LEU A 1 125 ? -43.839 -24.377 18.147 1.00 78.94 125 LEU A C 1
ATOM 957 O O . LEU A 1 125 ? -44.955 -24.605 18.610 1.00 78.94 125 LEU A O 1
ATOM 961 N N . LYS A 1 126 ? -43.476 -24.833 16.939 1.00 82.25 126 LYS A N 1
ATOM 962 C CA . LYS A 1 126 ? -44.381 -25.593 16.053 1.00 82.25 126 LY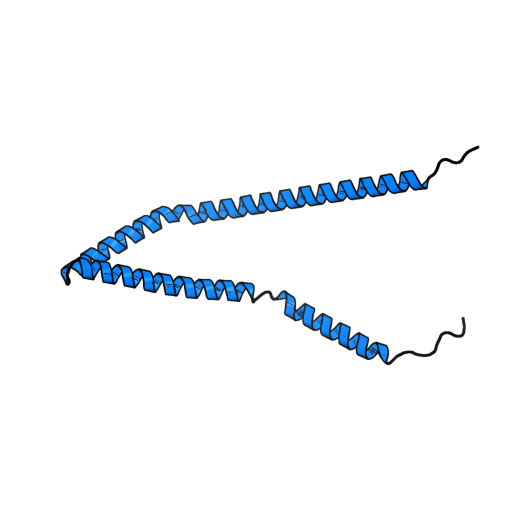S A CA 1
ATOM 963 C C . LYS A 1 126 ? -44.862 -26.919 16.670 1.00 82.25 126 LYS A C 1
ATOM 965 O O . LYS A 1 126 ? -45.881 -27.478 16.250 1.00 82.25 126 LYS A O 1
ATOM 970 N N . LYS A 1 127 ? -44.110 -27.465 17.630 1.00 72.81 127 LYS A N 1
ATOM 971 C CA . LYS A 1 127 ? -44.462 -28.675 18.384 1.00 72.81 127 LYS A CA 1
ATOM 972 C C . LYS A 1 127 ? -45.291 -28.353 19.636 1.00 72.81 127 LYS A C 1
ATOM 974 O O . LYS A 1 127 ? -46.198 -29.119 19.944 1.00 72.81 127 LYS A O 1
ATOM 979 N N . GLY A 1 128 ? -45.017 -27.229 20.302 1.00 59.66 128 GLY A N 1
ATOM 980 C CA . GLY A 1 128 ? -45.721 -26.744 21.494 1.00 59.66 128 GLY A CA 1
ATOM 981 C C . GLY A 1 128 ? -47.135 -26.229 21.220 1.00 59.66 128 GLY A C 1
ATOM 982 O O . GLY A 1 128 ? -48.017 -26.420 22.047 1.00 59.66 128 GLY A O 1
ATOM 983 N N . GLU A 1 129 ? -47.404 -25.705 20.023 1.00 55.44 129 GLU A N 1
ATOM 984 C CA . GLU A 1 129 ? -48.752 -25.256 19.623 1.00 55.44 129 GLU A CA 1
ATOM 985 C C . GLU A 1 129 ? -49.754 -26.416 19.426 1.00 55.44 129 GLU A C 1
ATOM 987 O O . GLU A 1 129 ? -50.957 -26.203 19.313 1.00 55.44 129 GLU A O 1
ATOM 992 N N . ARG A 1 130 ? -49.275 -27.672 19.433 1.00 54.25 130 ARG A N 1
ATOM 993 C CA . ARG A 1 130 ? -50.108 -28.889 19.385 1.00 54.25 130 ARG A CA 1
ATOM 994 C C . ARG A 1 130 ? -50.368 -29.535 20.750 1.00 54.25 130 ARG A C 1
ATOM 996 O O . ARG A 1 130 ? -51.005 -30.584 20.794 1.00 54.25 130 ARG A O 1
ATOM 1003 N N . ALA A 1 131 ? -49.904 -28.930 21.842 1.00 53.91 131 ALA A N 1
ATOM 1004 C CA . ALA A 1 131 ? -50.144 -29.411 23.199 1.00 53.91 131 ALA A CA 1
ATOM 1005 C C . ALA A 1 131 ? -50.740 -28.293 24.065 1.00 53.91 131 ALA A C 1
ATOM 1007 O O . ALA A 1 131 ? -50.076 -27.741 24.935 1.00 53.91 131 ALA A O 1
ATOM 1008 N N . LEU A 1 132 ? -52.018 -27.985 23.839 1.00 59.94 132 LEU A N 1
ATOM 1009 C CA . LEU A 1 132 ? -52.876 -27.372 24.853 1.00 59.94 132 LEU A CA 1
ATOM 1010 C C . LEU A 1 132 ? -53.674 -28.492 25.538 1.00 59.94 132 LEU A C 1
ATOM 1012 O O . LEU A 1 132 ? -54.744 -28.851 25.046 1.00 59.94 132 LEU A O 1
ATOM 1016 N N . PRO A 1 133 ? -53.182 -29.088 26.639 1.00 46.28 133 PRO A N 1
ATOM 1017 C CA . PRO A 1 133 ? -54.046 -29.828 27.534 1.00 46.28 133 PRO A CA 1
ATOM 1018 C C . PRO A 1 133 ? -54.818 -28.839 28.414 1.00 46.28 133 PRO A C 1
ATOM 1020 O O . PRO A 1 133 ? -54.264 -28.065 29.192 1.00 46.28 133 PRO A O 1
ATOM 1023 N N . GLU A 1 134 ? -56.126 -28.899 28.235 1.00 55.66 134 GLU A N 1
ATOM 1024 C CA . GLU A 1 134 ? -57.214 -28.476 29.106 1.00 55.66 134 GLU A CA 1
ATOM 1025 C C . GLU A 1 134 ? -56.976 -28.856 30.586 1.00 55.66 134 GLU A C 1
ATOM 1027 O O . GLU A 1 134 ? -57.517 -29.839 31.073 1.00 55.66 134 GLU A O 1
ATOM 1032 N N . GLN A 1 135 ? -56.148 -28.114 31.327 1.00 55.19 135 GLN A N 1
ATOM 1033 C CA . GLN A 1 135 ? -56.073 -28.219 32.793 1.00 55.19 135 GLN A CA 1
ATOM 1034 C C . GLN A 1 135 ? -55.946 -26.835 33.434 1.00 55.19 135 GLN A C 1
ATOM 1036 O O . GLN A 1 135 ? -54.957 -26.486 34.069 1.00 55.19 135 GLN A O 1
ATOM 1041 N N . VAL A 1 136 ? -56.999 -26.038 33.260 1.00 55.91 136 VAL A N 1
ATOM 1042 C CA . VAL A 1 136 ? -57.380 -24.982 34.205 1.00 55.91 136 VAL A CA 1
ATOM 1043 C C . VAL A 1 136 ? -58.735 -25.391 34.779 1.00 55.91 136 VAL A C 1
ATOM 1045 O O . VAL A 1 136 ? -59.782 -24.929 34.342 1.00 55.91 136 VAL A O 1
ATOM 1048 N N . SER A 1 137 ? -58.719 -26.347 35.705 1.00 47.06 137 SER A N 1
ATOM 1049 C CA . SER A 1 137 ? -59.819 -26.622 36.632 1.00 47.06 137 SER A CA 1
ATOM 1050 C C . SER A 1 137 ? -59.279 -27.512 37.748 1.00 47.06 137 SER A C 1
ATOM 1052 O O . SER A 1 137 ? -58.818 -28.614 37.475 1.00 47.06 137 SER A O 1
ATOM 1054 N N . GLN A 1 138 ? -59.364 -27.020 38.983 1.00 45.75 138 GLN A N 1
ATOM 1055 C CA . GLN A 1 138 ? -58.915 -27.634 40.240 1.00 45.75 138 GLN A CA 1
ATOM 1056 C C . GLN A 1 138 ? -57.419 -27.505 40.563 1.00 45.75 138 GLN A C 1
ATOM 1058 O O . GLN A 1 138 ? -56.635 -28.428 40.375 1.00 45.75 138 GLN A O 1
ATOM 1063 N N . HIS A 1 139 ? -57.041 -26.365 41.143 1.00 40.81 139 HIS A N 1
ATOM 1064 C CA . HIS A 1 1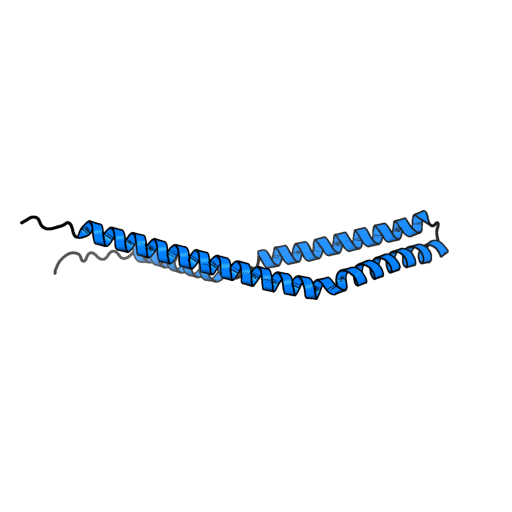39 ? -56.799 -26.286 42.590 1.00 40.81 139 HIS A CA 1
ATOM 1065 C C . HIS A 1 139 ? -56.768 -24.833 43.067 1.00 40.81 139 HIS A C 1
ATOM 1067 O O . HIS A 1 139 ? -56.312 -23.967 42.289 1.00 40.81 139 HIS A O 1
#

Secondary structure (DSSP, 8-state):
-PPP-HHHHHHHHHHHHHHHHHHHHHHHHHHHHHHHHHHHHHHHHHHHTTHHHHHHHHHHHHHHHHHHHHTTS-HHHHHHHHHHHHHHHHHHHHHHHHHHHHHHHH--THHHHHHHHHHHHHHHHHHHTT------S--

Solvent-accessible surface area (backbone atoms only — not comparable to full-atom values): 7930 Å² total; per-residue (Å²): 138,83,82,77,74,71,66,61,62,54,50,50,53,50,52,53,49,50,52,49,53,51,52,48,52,51,52,48,52,52,48,50,52,51,50,50,51,51,50,52,49,51,53,48,52,69,65,47,69,54,48,65,59,51,52,52,51,51,51,53,49,53,53,50,51,23,55,60,41,32,76,82,40,60,57,71,58,21,43,48,51,52,50,50,51,51,51,50,52,47,53,53,50,52,53,54,50,50,53,48,54,53,48,56,69,70,59,61,75,69,57,64,60,52,52,47,53,51,50,52,53,52,51,48,50,70,54,50,77,74,62,80,78,93,74,91,74,90,132

pLDDT: mean 79.66, std 15.5, range [40.81, 96.56]

Radius of gyration: 33.35 Å; Cα contacts (8 Å, |Δi|>4): 16; chains: 1; bounding box: 80×45×88 Å

Foldseek 3Di:
DDDPDPVVVVVVVVVVVVVVVVVVVVVVVVVVVVVVCVVVVVVCCVVCPCVVVVVVVVVVVLVVQLVVVCVPPPSVVSNVVSVVVVVVVVVVVCVVVVVVVVVVVVPPVVCPVVVVVVVVVVVVVVVVVPDDPPPPDDD

Sequence (139 aa):
MGTPAPSLDALQRLIDGLQTLLREHIALARAEVKEELRNTGRELLVSAAGVPALAAGYLLLTIALGFLLAVWIPQWAAFGIVALANLGAGAILTLFWGRRALRQRLSLPRTGEELRRDKEWLAALKKGERALPEQVSQH